Protein 2P0D (pdb70)

Sequence (107 aa):
SHEVEKSGLLNMTKIAQGGRKLRKNWGPSWVVLTGNSLVFYREPRPESSVDLRGAALAHGRHLSSRRNVLHIRTIPGHEFFLLQSDHETELRAWHRALRTVIERLVRW

InterPro domains:
  IPR000198 Rho GTPase-activating protein domain [PF00620] (556-721)
  IPR000198 Rho GTPase-activating protein domain [PS50238] (542-749)
  IPR000198 Rho GTPase-activating protein domain [SM00324] (553-746)
  IPR001202 WW domain [PS50020] (219-247)
  IPR001202 WW domain [cd00201] (219-246)
  IPR001452 SH3 domain [PF00018] (29-67)
  IPR001452 SH3 domain [PS50002] (22-88)
  IPR001849 Pleckstrin homology domain [PF00169] (324-434)
  IPR001849 Pleckstrin homology domain [PS50003] (322-435)
  IPR001849 Pleckstrin homology domain [SM00233] (323-437)
  IPR008936 Rho GTPase activation protein [G3DSA:1.10.555.10] (521-750)
  IPR008936 Rho GTPase activation protein [SSF48350] (536-749)
  IPR011993 PH-like domain superfamily [G3DSA:2.30.29.30] (317-440)
  IPR035465 Rho GTPase-activating protein 9, SH3 domain [cd12143] (26-82)
  IPR036020 WW domain superfamily [SSF51045] (218-247)
  IPR036028 SH3-like domain superfamily [SSF50044] (19-98)
  IPR050729 Rho GTPase-activating protein [PTHR23176] (31-750)

Foldseek 3Di:
DQAWPDWDKWWKWWQDALQHGDDTDIDIWTWTDDLFKIFTPNPPVTPDMGGLAVKDKDDDVVPDPAPLKIWIAHPSGIIMIIHDPDNVVSVVVSVSSVVSHVVSVVD

Secondary structure (DSSP, 8-state):
--SEEEEEEEEEEEEEETTEE-----EEEEEEEESSEEEEES----SEEEE-TT-EEEE-TTS-SSSSEEEEE-TTS-EEEEE-S-HHHHHHHHHHHHHHHHHHHH-

Organism: Homo sapiens (NCBI:txid9606)

Nearest PDB structures (foldseek):
  2p0d-assembly1_A  TM=1.009E+00  e=3.412E-21  Homo sapiens
  2p0h-assembly1_A  TM=9.945E-01  e=1.948E-17  Homo sapiens
  3a8p-assembly3_C  TM=8.544E-01  e=1.071E-06  Mus musculus
  1wjm-assembly1_A  TM=8.344E-01  e=2.327E-06  Homo sapiens
  2j59-assembly4_Q  TM=9.017E-01  e=9.308E-06  Homo sapiens

GO terms:
  GO:0005096 GTPase activator activity (F, IDA)
  GO:0005547 phosphatidylinositol-3,4,5-trisphosphate binding (F, IDA)
  GO:0034774 secretory granule lumen (C, TAS)
  GO:0005096 GTPase activator activity (F, TAS)
  GO:0005576 extracellular region (C, TAS)
  GO:0005829 cytosol (C, TAS)
  GO:0051056 regulation of small GTPase mediated signal transduction (P, TAS)
  GO:0005515 protein binding (F, IPI)

B-factor: mean 19.62, std 8.21, range [3.98, 52.09]

CATH classification: 2.30.29.30

Structure (mmCIF, N/CA/C/O backbone):
data_2P0D
#
_entry.id   2P0D
#
_cell.length_a   41.510
_cell.length_b   95.110
_cell.length_c   29.700
_cell.angle_alpha   90.00
_cell.angle_beta   90.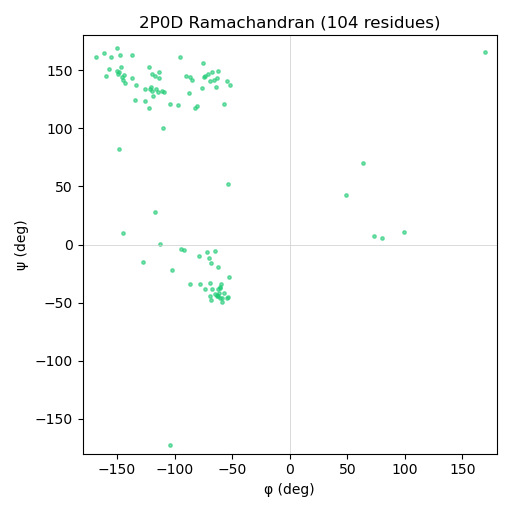00
_cell.angle_gamma   90.00
#
_symmetry.space_group_name_H-M   'P 21 21 2'
#
loop_
_entity.id
_entity.type
_entity.pdbx_description
1 polymer 'Rho GTPase-activating protein 9'
2 non-polymer D-MYO-INOSITOL-1,4,5-TRIPHOSPHATE
3 water water
#
loop_
_atom_site.group_PDB
_atom_site.id
_atom_site.type_symbol
_atom_s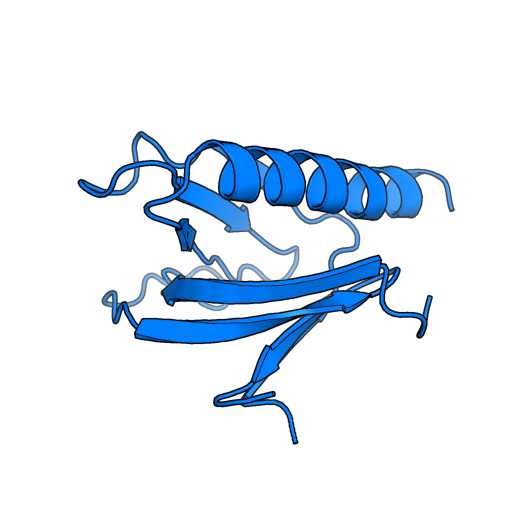ite.label_atom_id
_atom_site.label_alt_id
_atom_site.label_comp_id
_atom_site.label_asym_id
_atom_site.label_entity_id
_atom_site.label_seq_id
_atom_site.pdbx_PDB_ins_code
_atom_site.Cartn_x
_atom_site.Cartn_y
_atom_site.Cartn_z
_atom_site.occupancy
_atom_site.B_iso_or_equiv
_atom_site.auth_seq_id
_atom_site.auth_comp_id
_atom_site.auth_asym_id
_atom_site.auth_atom_id
_atom_site.pdbx_PDB_model_num
ATOM 1 N N . SER A 1 9 ? 25.735 -4.232 -1.359 1.00 37.53 320 SER A N 1
ATOM 2 C CA . SER A 1 9 ? 24.435 -4.229 -0.620 1.00 36.92 320 SER A CA 1
ATOM 3 C C . SER A 1 9 ? 23.313 -3.467 -1.364 1.00 36.04 320 SER A C 1
ATOM 4 O O . SER A 1 9 ? 22.228 -4.007 -1.517 1.00 35.90 320 SER A O 1
ATOM 7 N N . HIS A 1 10 ? 23.588 -2.236 -1.822 1.00 35.13 321 HIS A N 1
ATOM 8 C CA . HIS A 1 10 ? 22.684 -1.463 -2.722 1.00 33.49 321 HIS A CA 1
ATOM 9 C C . HIS A 1 10 ? 22.578 -2.090 -4.147 1.00 32.60 321 HIS A C 1
ATOM 10 O O . HIS A 1 10 ? 21.673 -1.767 -4.936 1.00 33.18 321 HIS A O 1
ATOM 17 N N . GLU A 1 11 ? 23.506 -2.976 -4.490 1.00 30.47 322 GLU A N 1
ATOM 18 C CA . GLU A 1 11 ? 23.513 -3.519 -5.835 1.00 28.08 322 GLU A CA 1
ATOM 19 C C . GLU A 1 11 ? 22.385 -4.544 -6.037 1.00 25.71 322 GLU A C 1
ATOM 20 O O . GLU A 1 11 ? 22.053 -5.279 -5.125 1.00 23.69 322 GLU A O 1
ATOM 26 N N . VAL A 1 12 ? 21.813 -4.568 -7.234 1.00 24.16 323 VAL A N 1
ATOM 27 C CA . VAL A 1 12 ? 20.746 -5.513 -7.564 1.00 22.63 323 VAL A CA 1
ATOM 28 C C . VAL A 1 12 ? 21.278 -6.911 -7.924 1.00 22.87 323 VAL A C 1
ATOM 29 O O . VAL A 1 12 ? 22.054 -7.084 -8.866 1.00 21.82 323 VAL A O 1
ATOM 33 N N . GLU A 1 13 ? 20.870 -7.909 -7.147 1.00 21.56 324 GLU A N 1
ATOM 34 C CA . GLU A 1 13 ? 21.270 -9.297 -7.407 1.00 21.35 324 GLU A CA 1
ATOM 35 C C . GLU A 1 13 ? 20.350 -9.989 -8.395 1.00 19.85 324 GLU A C 1
ATOM 36 O O . GLU A 1 13 ? 20.797 -10.837 -9.150 1.00 18.86 324 GLU A O 1
ATOM 42 N N . LYS A 1 14 ? 19.065 -9.646 -8.359 1.00 16.47 325 LYS A N 1
ATOM 43 C CA . LYS A 1 14 ? 18.075 -10.257 -9.263 1.00 16.97 325 LYS A CA 1
ATOM 44 C C . LYS A 1 14 ? 16.871 -9.357 -9.348 1.00 15.94 325 LYS A C 1
ATOM 45 O O . LYS A 1 14 ? 16.538 -8.691 -8.378 1.00 16.34 325 LYS A O 1
ATOM 51 N N . SER A 1 15 ? 16.254 -9.301 -10.519 1.00 16.90 326 SER A N 1
ATOM 52 C CA . SER A 1 15 ? 15.029 -8.538 -10.678 1.00 17.43 326 SER A CA 1
ATOM 53 C C . SER A 1 15 ? 14.174 -9.252 -11.690 1.00 16.57 326 SER A C 1
ATOM 54 O O . SER A 1 15 ? 14.687 -9.998 -12.543 1.00 16.24 326 SER A O 1
ATOM 57 N N . GLY A 1 16 ? 12.863 -9.084 -11.586 1.00 15.41 327 GLY A N 1
ATOM 58 C CA . GLY A 1 16 ? 11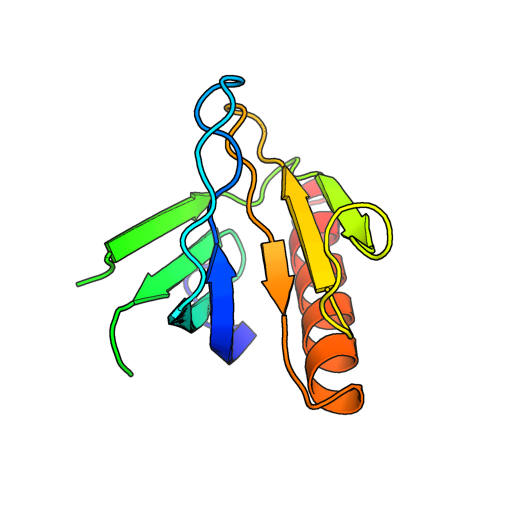.983 -9.853 -12.445 1.00 15.46 327 GLY A CA 1
ATOM 59 C C . GLY A 1 16 ? 10.558 -9.696 -11.997 1.00 15.42 327 GLY A C 1
ATOM 60 O O . GLY A 1 16 ? 10.290 -9.184 -10.910 1.00 15.26 327 GLY A O 1
ATOM 61 N N . LEU A 1 17 ? 9.642 -10.097 -12.860 1.00 16.63 328 LEU A N 1
ATOM 62 C CA . LEU A 1 17 ? 8.226 -10.039 -12.536 1.00 16.66 328 LEU A CA 1
ATOM 63 C C . LEU A 1 17 ? 7.840 -11.348 -11.820 1.00 15.67 328 LEU A C 1
ATOM 64 O O . LEU A 1 17 ? 8.188 -12.467 -12.275 1.00 17.02 328 LEU A O 1
ATOM 69 N N . LEU A 1 18 ? 7.169 -11.205 -10.682 1.00 14.31 329 LEU A N 1
ATOM 70 C CA . LEU A 1 18 ? 6.618 -12.336 -9.957 1.00 13.02 329 LEU A CA 1
ATOM 71 C C . LEU A 1 18 ? 5.208 -11.979 -9.488 1.00 13.39 329 LEU A C 1
ATOM 72 O O . LEU A 1 18 ? 4.853 -10.805 -9.383 1.00 13.32 329 LEU A O 1
ATOM 77 N N . ASN A 1 19 ? 4.431 -12.997 -9.128 1.00 12.55 330 ASN A N 1
ATOM 78 C CA . ASN A 1 19 ? 3.169 -12.763 -8.451 1.00 12.98 330 ASN A CA 1
ATOM 79 C C . ASN A 1 19 ? 3.479 -12.761 -6.997 1.00 12.57 330 ASN A C 1
ATOM 80 O O . ASN A 1 19 ? 4.346 -13.534 -6.569 1.00 12.61 330 ASN A O 1
ATOM 85 N N . MET A 1 20 ? 2.772 -11.923 -6.230 1.00 12.26 331 MET A N 1
ATOM 86 C CA . MET A 1 20 ? 3.068 -11.767 -4.803 1.00 13.86 331 MET A CA 1
ATOM 87 C C . MET A 1 20 ? 1.791 -11.446 -4.046 1.00 13.46 331 MET A C 1
ATOM 88 O O . MET A 1 20 ? 0.869 -10.856 -4.601 1.00 14.31 331 MET A O 1
ATOM 93 N N . THR A 1 21 ? 1.716 -11.888 -2.797 1.00 13.23 332 THR A N 1
ATOM 94 C CA . THR A 1 21 ? 0.672 -11.405 -1.900 1.00 14.05 332 THR A CA 1
ATOM 95 C C . THR A 1 21 ? 1.232 -11.318 -0.508 1.00 12.99 332 THR A C 1
ATOM 96 O O . THR A 1 21 ? 2.058 -12.155 -0.119 1.00 12.66 332 THR A O 1
ATOM 100 N N . LYS A 1 22 ? 0.826 -10.271 0.211 1.00 14.44 333 LYS A N 1
ATOM 101 C CA . LYS A 1 22 ? 1.093 -10.182 1.631 1.00 16.52 333 LYS A CA 1
ATOM 102 C C . LYS A 1 22 ? 0.168 -11.160 2.313 1.00 16.84 333 LYS A C 1
ATOM 103 O O . LYS A 1 22 ? -0.974 -11.369 1.850 1.00 17.40 333 LYS A O 1
ATOM 109 N N . ILE A 1 23 ? 0.637 -11.791 3.387 1.00 14.43 334 ILE A N 1
ATOM 110 C CA . ILE A 1 23 ? -0.281 -12.637 4.195 1.00 13.90 334 ILE A CA 1
ATOM 111 C C . ILE A 1 23 ? -0.294 -12.320 5.684 1.00 14.46 334 ILE A C 1
ATOM 112 O O . ILE A 1 23 ? -1.193 -12.771 6.391 1.00 15.00 334 ILE A O 1
ATOM 117 N N . ALA A 1 24 ? 0.703 -11.573 6.160 1.00 15.48 335 ALA A N 1
ATOM 118 C CA . ALA A 1 24 ? 0.715 -11.062 7.552 1.00 17.27 335 ALA A CA 1
ATOM 119 C C . ALA A 1 24 ? 1.464 -9.750 7.647 1.00 18.84 335 ALA A C 1
ATOM 120 O O . ALA A 1 24 ? 2.423 -9.510 6.912 1.00 17.55 335 ALA A O 1
ATOM 122 N N . GLN A 1 25 ? 1.045 -8.897 8.585 1.00 20.21 336 GLN A N 1
ATOM 123 C CA . GLN A 1 25 ? 1.798 -7.689 8.831 1.00 22.69 336 GLN A CA 1
ATOM 124 C C . GLN A 1 25 ? 1.930 -7.553 10.329 1.00 22.88 336 GLN A C 1
ATOM 125 O O . GLN A 1 25 ? 0.917 -7.602 11.058 1.00 20.63 336 GLN A O 1
ATOM 131 N N . GLY A 1 26 ? 3.179 -7.444 10.788 1.00 23.95 337 GLY A N 1
ATOM 132 C CA . GLY A 1 26 ? 3.480 -7.337 12.219 1.00 25.59 337 GLY A CA 1
ATOM 133 C C . GLY A 1 26 ? 2.746 -8.402 12.997 1.00 26.47 337 GLY A C 1
ATOM 134 O O . GLY A 1 26 ? 2.154 -8.129 14.055 1.00 27.45 337 GLY A O 1
ATOM 135 N N . GLY A 1 27 ? 2.751 -9.611 12.432 1.00 26.79 338 GLY A N 1
ATOM 136 C CA . GLY A 1 27 ? 2.215 -10.798 13.082 1.00 27.03 338 GLY A CA 1
ATOM 137 C C . GLY A 1 27 ? 0.715 -10.950 13.010 1.00 27.36 338 GLY A C 1
ATOM 138 O O . GLY A 1 27 ? 0.176 -11.866 13.603 1.00 28.86 338 GLY A O 1
ATOM 139 N N . ARG A 1 28 ? 0.087 -10.074 12.290 1.00 20.00 339 ARG A N 1
ATOM 140 C CA . ARG A 1 28 ? -1.358 -10.152 12.116 1.00 20.00 339 ARG A CA 1
ATOM 141 C C . ARG A 1 28 ? -1.721 -10.578 10.697 1.00 20.00 339 ARG A C 1
ATOM 142 O O . ARG A 1 28 ? -1.226 -10.063 9.780 1.00 23.16 339 ARG A O 1
ATOM 144 N N . LYS A 1 29 ? -2.609 -11.552 10.597 1.00 24.31 340 LYS A N 1
ATOM 145 C CA . LYS A 1 29 ? -3.028 -12.108 9.313 1.00 23.68 340 LYS A CA 1
ATOM 146 C C . LYS A 1 29 ? -3.780 -11.108 8.438 1.00 23.29 340 LYS A C 1
ATOM 147 O O . LYS A 1 29 ? -4.567 -10.281 8.929 1.00 23.98 340 LYS A O 1
ATOM 149 N N . LEU A 1 30 ? -3.506 -11.170 7.143 1.00 20.83 341 LEU A N 1
ATOM 150 C CA . LEU A 1 30 ? -4.116 -10.303 6.133 1.00 19.88 341 LEU A CA 1
ATOM 151 C C . LEU A 1 30 ? -4.874 -11.137 5.122 1.00 19.05 341 LEU A C 1
ATOM 152 O O . LEU A 1 30 ? -4.451 -12.237 4.807 1.00 19.08 341 LEU A O 1
ATOM 157 N N . ARG A 1 31 ? -5.968 -10.608 4.583 1.00 17.78 342 ARG A N 1
ATOM 158 C CA . ARG A 1 31 ? -6.564 -11.233 3.404 1.00 17.69 342 ARG A CA 1
ATOM 159 C C . ARG A 1 31 ? -5.614 -11.164 2.188 1.00 16.69 342 ARG A C 1
ATOM 160 O O . ARG A 1 31 ? -5.006 -10.100 1.869 1.00 16.51 342 ARG A O 1
ATOM 168 N N . LYS A 1 32 ? -5.507 -12.279 1.475 1.00 15.63 343 LYS A N 1
ATOM 169 C CA . LYS A 1 32 ? -4.619 -12.327 0.328 1.00 15.30 343 LYS A CA 1
ATOM 170 C C . LYS A 1 32 ? -5.148 -11.428 -0.759 1.00 16.00 343 LYS A C 1
ATOM 171 O O . LYS A 1 32 ? -6.364 -11.253 -0.917 1.00 15.69 343 LYS A O 1
ATOM 177 N N . ASN A 1 33 ? -4.218 -10.876 -1.524 1.00 16.35 344 ASN A N 1
ATOM 178 C CA . ASN A 1 33 ? -4.522 -10.095 -2.692 1.00 17.07 344 ASN A CA 1
ATOM 179 C C . ASN A 1 33 ? -3.383 -10.316 -3.686 1.00 17.04 344 ASN A C 1
ATOM 180 O O . ASN A 1 33 ? -2.404 -9.535 -3.746 1.00 17.15 344 ASN A O 1
ATOM 185 N N . TRP A 1 34 ? -3.468 -11.424 -4.412 1.00 16.18 345 TRP A N 1
ATOM 186 C CA . TRP A 1 34 ? -2.420 -11.792 -5.348 1.00 16.04 345 TRP A CA 1
ATOM 187 C C . TRP A 1 34 ? -2.404 -10.840 -6.520 1.00 16.85 345 TRP A C 1
ATOM 188 O O . TRP A 1 34 ? -3.464 -10.455 -7.032 1.00 17.13 345 TRP A O 1
ATOM 199 N N . GLY A 1 35 ? -1.211 -10.496 -6.976 1.00 16.51 346 GLY A N 1
ATOM 200 C CA . GLY A 1 35 ? -1.066 -9.657 -8.173 1.00 17.36 346 GLY A CA 1
ATOM 201 C C . GLY A 1 35 ? 0.374 -9.668 -8.626 1.00 18.33 346 GLY A C 1
ATOM 202 O O . GLY A 1 35 ? 1.257 -10.028 -7.840 1.00 16.78 346 GLY A O 1
ATOM 203 N N . PRO A 1 36 ? 0.628 -9.287 -9.893 1.00 18.60 347 PRO A N 1
ATOM 204 C CA . PRO A 1 36 ? 2.005 -9.186 -10.379 1.00 18.73 347 PRO A CA 1
ATOM 205 C C . PRO A 1 36 ? 2.711 -8.000 -9.755 1.00 18.32 347 PRO A C 1
ATOM 206 O O . PRO A 1 36 ? 2.077 -6.985 -9.447 1.00 18.75 347 PRO A O 1
ATOM 210 N N . SER A 1 37 ? 4.006 -8.175 -9.547 1.00 16.72 348 SER A N 1
ATOM 211 C CA . SER A 1 37 ? 4.883 -7.171 -8.953 1.00 16.32 348 SER A CA 1
ATOM 212 C C . SER A 1 37 ? 6.248 -7.241 -9.637 1.00 15.24 348 SER A C 1
ATOM 213 O O . SER A 1 37 ? 6.759 -8.344 -9.923 1.00 14.77 348 SER A O 1
ATOM 216 N N . TRP A 1 38 ? 6.849 -6.080 -9.906 1.00 14.78 349 TRP A N 1
ATOM 217 C CA . TRP A 1 38 ? 8.244 -6.065 -10.339 1.00 14.88 349 TRP A CA 1
ATOM 218 C C . TRP A 1 38 ? 9.106 -6.154 -9.045 1.00 14.91 349 TRP A C 1
ATOM 219 O O . TRP A 1 38 ? 9.016 -5.304 -8.160 1.00 16.96 349 TRP A O 1
ATOM 230 N N . VAL A 1 39 ? 9.883 -7.223 -8.919 1.00 15.07 350 VAL A N 1
ATOM 231 C CA . VAL A 1 39 ? 10.552 -7.537 -7.669 1.00 13.78 350 VAL A CA 1
ATOM 232 C C . VAL A 1 39 ? 12.040 -7.325 -7.865 1.00 13.43 350 VAL A C 1
ATOM 233 O O . VAL A 1 39 ? 12.615 -7.770 -8.841 1.00 13.84 350 VAL A O 1
ATOM 237 N N . VAL A 1 40 ? 12.643 -6.614 -6.921 1.00 12.14 351 VAL A N 1
ATOM 238 C CA . VAL A 1 40 ? 14.077 -6.316 -6.964 1.00 12.72 351 VAL A CA 1
ATOM 239 C C . VAL A 1 40 ? 14.732 -6.840 -5.688 1.00 13.21 351 VAL A C 1
ATOM 240 O O . VAL A 1 40 ? 14.407 -6.396 -4.568 1.00 12.50 351 VAL A O 1
ATOM 244 N N . LEU A 1 41 ? 15.664 -7.791 -5.873 1.00 13.41 352 LEU A N 1
ATOM 245 C CA . LEU A 1 41 ? 16.476 -8.328 -4.775 1.00 14.08 352 LEU A CA 1
ATOM 246 C C . LEU A 1 41 ? 17.834 -7.600 -4.758 1.00 15.05 352 LEU A C 1
ATOM 247 O O . LEU A 1 41 ? 18.575 -7.671 -5.722 1.00 14.47 352 LEU A O 1
ATOM 252 N N . THR A 1 42 ? 18.138 -6.927 -3.649 1.00 15.39 353 THR A N 1
ATOM 253 C CA . THR A 1 42 ? 19.433 -6.268 -3.493 1.00 17.43 353 THR A CA 1
ATOM 254 C C . THR A 1 42 ? 20.254 -7.134 -2.556 1.00 17.69 353 THR A C 1
ATOM 255 O O . THR A 1 42 ? 19.816 -8.198 -2.161 1.00 18.49 353 THR A O 1
ATOM 259 N N . GLY A 1 43 ? 21.431 -6.658 -2.142 1.00 18.29 354 GLY A N 1
ATOM 260 C CA . GLY A 1 43 ? 22.212 -7.381 -1.166 1.00 17.47 354 GLY A CA 1
ATOM 261 C C . GLY A 1 43 ? 21.642 -7.403 0.230 1.00 17.82 354 GLY A C 1
ATOM 262 O O . GLY A 1 43 ? 22.086 -8.194 1.070 1.00 17.82 354 GLY A O 1
ATOM 263 N N . ASN A 1 44 ? 20.633 -6.584 0.525 1.00 17.77 355 ASN A N 1
ATOM 264 C CA . ASN A 1 44 ? 19.977 -6.834 1.807 1.00 19.45 355 ASN A CA 1
ATOM 265 C C . ASN A 1 44 ? 18.482 -6.629 1.952 1.00 17.64 355 ASN A C 1
ATOM 266 O O . ASN A 1 44 ? 17.962 -6.703 3.068 1.00 17.74 355 ASN A O 1
ATOM 271 N N . SER A 1 45 ? 17.792 -6.418 0.845 1.00 17.42 356 SER A N 1
ATOM 272 C CA . SER A 1 45 ? 16.356 -6.177 0.917 1.00 17.44 356 SER A CA 1
ATOM 273 C C . SER A 1 45 ? 15.642 -6.721 -0.314 1.00 16.45 356 SER A C 1
ATOM 274 O O . SER A 1 45 ? 16.265 -7.002 -1.345 1.00 15.47 356 SER A O 1
ATOM 277 N N . LEU A 1 46 ? 14.331 -6.872 -0.202 1.00 14.34 357 LEU A N 1
ATOM 278 C CA . LEU A 1 46 ? 13.515 -7.235 -1.354 1.00 13.53 357 LEU A CA 1
ATOM 279 C C . LEU A 1 46 ? 12.554 -6.082 -1.521 1.00 13.29 357 LEU A C 1
ATOM 280 O O . LEU A 1 46 ? 11.918 -5.662 -0.538 1.00 14.46 357 LEU A O 1
ATOM 285 N N . VAL A 1 47 ? 12.501 -5.556 -2.741 1.00 14.23 358 VAL A N 1
ATOM 286 C CA . VAL A 1 47 ? 11.832 -4.300 -3.021 1.00 14.38 358 VAL A CA 1
ATOM 287 C C . VAL A 1 47 ? 10.755 -4.595 -4.062 1.00 14.59 358 VAL A C 1
ATOM 288 O O . VAL A 1 47 ? 11.005 -5.296 -5.047 1.00 14.70 358 VAL A O 1
ATOM 292 N N . PHE A 1 48 ? 9.543 -4.080 -3.829 1.00 14.74 359 PHE A N 1
ATOM 293 C CA . PHE A 1 48 ? 8.417 -4.346 -4.736 1.00 16.01 359 PHE A CA 1
ATOM 294 C C . PHE A 1 48 ? 8.014 -3.056 -5.389 1.00 16.95 359 PHE A C 1
ATOM 295 O O . PHE A 1 48 ? 7.832 -2.044 -4.717 1.00 16.68 359 PHE A O 1
ATOM 303 N N . TYR A 1 49 ? 7.870 -3.111 -6.699 1.00 18.48 360 TYR A N 1
ATOM 304 C CA . TYR A 1 49 ? 7.355 -2.006 -7.484 1.00 20.39 360 TYR A CA 1
ATOM 305 C C . TYR A 1 49 ? 6.127 -2.456 -8.252 1.00 23.13 360 TYR A C 1
ATOM 306 O O . TYR A 1 49 ? 6.001 -3.624 -8.610 1.00 22.00 360 TYR A O 1
ATOM 315 N N . ARG A 1 50 ? 5.230 -1.523 -8.553 1.00 27.06 361 ARG A N 1
ATOM 316 C CA . ARG A 1 50 ? 4.169 -1.802 -9.530 1.00 30.86 361 ARG A CA 1
ATOM 317 C C . ARG A 1 50 ? 4.725 -2.175 -10.926 1.00 33.03 361 ARG A C 1
ATOM 318 O O . ARG A 1 50 ? 4.14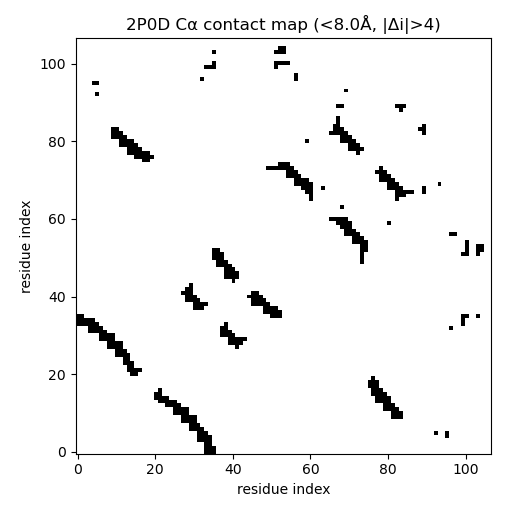2 -3.035 -11.602 1.00 34.52 361 ARG A O 1
ATOM 320 N N . GLU A 1 51 ? 5.863 -1.583 -11.334 1.00 35.78 362 GLU A N 1
ATOM 321 C CA . GLU A 1 51 ? 6.458 -1.788 -12.689 1.00 38.09 362 GLU A CA 1
ATOM 322 C C . GLU A 1 51 ? 7.992 -1.553 -12.775 1.00 38.64 362 GLU A C 1
ATOM 323 O O . GLU A 1 51 ? 8.561 -0.914 -11.899 1.00 38.85 362 GLU A O 1
ATOM 329 N N . PRO A 1 52 ? 8.672 -2.071 -13.836 1.00 39.46 363 PRO A N 1
ATOM 330 C CA . PRO A 1 52 ? 10.150 -1.937 -13.966 1.00 39.82 363 PRO A CA 1
ATOM 331 C C . PRO A 1 52 ? 10.717 -0.502 -13.877 1.00 40.73 363 PRO A C 1
ATOM 332 O O . PRO A 1 52 ? 10.799 0.213 -14.888 1.00 41.35 363 PRO A O 1
ATOM 336 N N . ARG A 1 67 ? 9.130 5.012 -7.672 1.00 33.37 378 ARG A N 1
ATOM 337 C CA . ARG A 1 67 ? 9.319 4.695 -6.241 1.00 32.70 378 ARG A CA 1
ATOM 338 C C . ARG A 1 67 ? 8.608 3.408 -5.824 1.00 31.82 378 ARG A C 1
ATOM 339 O O . ARG A 1 67 ? 7.469 3.172 -6.244 1.00 31.14 378 ARG A O 1
ATOM 347 N N . PRO A 1 68 ? 9.294 2.559 -5.014 1.00 31.13 379 PRO A N 1
ATOM 348 C CA . P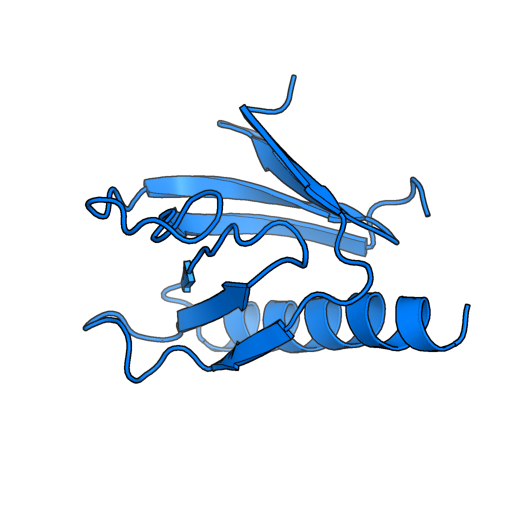RO A 1 68 ? 8.765 1.264 -4.552 1.00 30.53 379 PRO A CA 1
ATOM 349 C C . PRO A 1 68 ? 7.422 1.366 -3.862 1.00 30.42 379 PRO A C 1
ATOM 350 O O . PRO A 1 68 ? 7.210 2.308 -3.100 1.00 30.17 379 PRO A O 1
ATOM 354 N N . GLU A 1 69 ? 6.535 0.402 -4.110 1.00 29.78 380 GLU A N 1
ATOM 355 C CA . GLU A 1 69 ? 5.328 0.239 -3.292 1.00 30.76 380 GLU A CA 1
ATOM 356 C C . GLU A 1 69 ? 5.742 -0.086 -1.844 1.00 29.79 380 GLU A C 1
ATOM 357 O O . GLU A 1 69 ? 5.212 0.505 -0.883 1.00 29.63 380 GLU A O 1
ATOM 363 N N . SER A 1 70 ? 6.722 -0.984 -1.705 1.00 27.91 381 SER A N 1
ATOM 364 C CA . SER A 1 70 ? 7.222 -1.436 -0.401 1.00 27.30 381 SER A CA 1
ATOM 365 C C . SER A 1 70 ? 8.614 -2.084 -0.492 1.00 26.05 381 SER A C 1
ATOM 366 O O . SER A 1 70 ? 9.083 -2.411 -1.559 1.00 23.87 381 SER A O 1
ATOM 369 N N . SER A 1 71 ? 9.263 -2.222 0.655 1.00 25.79 382 SER A N 1
ATOM 370 C CA . SER A 1 71 ? 10.623 -2.760 0.769 1.00 25.68 382 SER A CA 1
ATOM 371 C C . SER A 1 71 ? 10.688 -3.529 2.073 1.00 25.23 382 SER A C 1
ATOM 372 O O . SER A 1 71 ? 10.060 -3.112 3.052 1.00 26.05 382 SER A O 1
ATOM 375 N N . VAL A 1 72 ? 11.420 -4.640 2.117 1.00 23.19 383 VAL A N 1
ATOM 376 C CA . VAL A 1 72 ? 11.653 -5.323 3.403 1.00 22.67 383 VAL A CA 1
ATOM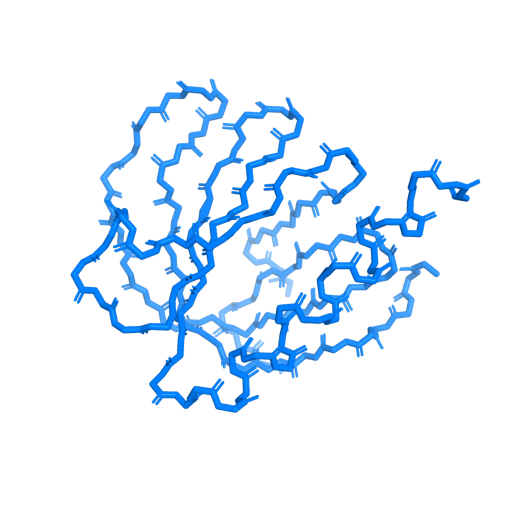 377 C C . VAL A 1 72 ? 13.131 -5.689 3.536 1.00 21.32 383 VAL A C 1
ATOM 378 O O . VAL A 1 72 ? 13.726 -6.111 2.558 1.00 19.59 383 VAL A O 1
ATOM 382 N N . ASP A 1 73 ? 13.704 -5.485 4.721 1.00 21.81 384 ASP A N 1
ATOM 383 C CA . ASP A 1 73 ? 15.091 -5.902 4.994 1.00 21.51 384 ASP A CA 1
ATOM 384 C C . ASP A 1 73 ? 15.089 -7.397 5.186 1.00 19.48 384 ASP A C 1
ATOM 385 O O . ASP A 1 73 ? 14.259 -7.929 5.922 1.00 18.02 384 ASP A O 1
ATOM 390 N N . LEU A 1 74 ? 16.054 -8.066 4.562 1.00 17.50 385 LEU A N 1
ATOM 391 C CA . LEU A 1 74 ? 16.092 -9.522 4.585 1.00 16.68 385 LEU A CA 1
ATOM 392 C C . LEU A 1 74 ? 16.979 -10.121 5.691 1.00 16.71 385 LEU A C 1
ATOM 393 O O . LEU A 1 74 ? 17.076 -11.336 5.825 1.00 15.81 385 LEU A O 1
ATOM 398 N N . ARG A 1 75 ? 17.670 -9.263 6.448 1.00 17.05 386 ARG A N 1
ATOM 399 C CA . ARG A 1 75 ? 18.447 -9.735 7.567 1.00 17.74 386 ARG A CA 1
ATOM 400 C C . ARG A 1 75 ? 17.579 -10.510 8.569 1.00 16.38 386 ARG A C 1
ATOM 401 O O . ARG A 1 75 ? 16.589 -9.983 9.132 1.00 17.01 386 ARG A O 1
ATOM 409 N N . GLY A 1 76 ? 17.965 -11.762 8.786 1.00 15.76 387 GLY A N 1
ATOM 410 C CA . GLY A 1 76 ? 17.267 -12.664 9.707 1.00 15.72 387 GLY A CA 1
ATOM 411 C C . GLY A 1 76 ? 15.917 -13.179 9.179 1.00 15.67 387 GLY A C 1
ATOM 412 O O . GLY A 1 76 ? 15.181 -13.833 9.929 1.00 14.90 387 GLY A O 1
ATOM 413 N N . ALA A 1 77 ? 15.589 -12.892 7.905 1.00 14.76 388 ALA A N 1
ATOM 414 C CA . ALA A 1 77 ? 14.318 -13.383 7.309 1.00 13.84 388 ALA A CA 1
ATOM 415 C C . ALA A 1 77 ? 14.296 -14.907 7.271 1.00 13.69 388 ALA A C 1
ATOM 416 O O . ALA A 1 77 ? 15.345 -15.547 7.144 1.00 15.18 388 ALA A O 1
ATOM 418 N N . ALA A 1 78 ? 13.104 -15.485 7.386 1.00 12.12 389 ALA A N 1
ATOM 419 C CA . ALA A 1 78 ? 12.919 -16.913 7.268 1.00 13.35 389 ALA A CA 1
ATOM 420 C C . ALA A 1 78 ? 12.321 -17.173 5.900 1.00 13.00 389 ALA A C 1
ATOM 421 O O . ALA A 1 78 ? 11.195 -16.746 5.637 1.00 15.07 389 ALA A O 1
ATOM 423 N N . LEU A 1 79 ? 13.018 -17.970 5.090 1.00 11.94 390 LEU A N 1
ATOM 424 C CA . LEU A 1 79 ? 12.562 -18.304 3.740 1.00 11.16 390 LEU A CA 1
ATOM 425 C C . LEU A 1 79 ? 12.291 -19.787 3.668 1.00 11.08 390 LEU A C 1
ATOM 426 O O . LEU A 1 79 ? 13.082 -20.592 4.167 1.00 10.76 390 LEU A O 1
ATOM 431 N N . ALA A 1 80 ? 11.154 -20.168 3.092 1.00 10.27 391 ALA A N 1
ATOM 432 C CA . ALA A 1 80 ? 10.827 -21.573 2.944 1.00 10.68 391 ALA A CA 1
ATOM 433 C C . ALA A 1 80 ? 9.974 -21.745 1.710 1.00 10.59 391 ALA A C 1
ATOM 434 O O . ALA A 1 80 ? 9.431 -20.766 1.118 1.00 9.59 391 ALA A O 1
ATOM 436 N N . HIS A 1 81 ? 9.810 -23.009 1.358 1.00 10.95 392 HIS A N 1
ATOM 437 C CA . HIS A 1 81 ? 8.742 -23.348 0.464 1.00 12.02 392 HIS A CA 1
ATOM 438 C C . HIS A 1 81 ? 7.387 -23.044 1.049 1.00 11.60 392 HIS A C 1
ATOM 439 O O . HIS A 1 81 ? 7.191 -23.175 2.232 1.00 11.78 392 HIS A O 1
ATOM 446 N N . GLY A 1 82 ? 6.483 -22.597 0.171 1.00 11.27 393 GLY A N 1
ATOM 447 C CA . GLY A 1 82 ? 5.125 -22.269 0.579 1.00 12.21 393 GLY A CA 1
ATOM 448 C C . GLY A 1 82 ? 4.028 -23.104 -0.054 1.00 13.28 393 GLY A C 1
ATOM 449 O O . GLY A 1 82 ? 2.862 -22.611 -0.115 1.00 11.59 393 GLY A O 1
ATOM 450 N N . ARG A 1 83 ? 4.376 -24.390 -0.437 1.00 11.92 394 ARG A N 1
ATOM 451 C CA . ARG A 1 83 ? 3.487 -25.422 -0.964 1.00 12.80 394 ARG A CA 1
ATOM 452 C C . ARG A 1 83 ? 2.275 -25.692 -0.095 1.00 12.83 394 ARG A C 1
ATOM 453 O O . ARG A 1 83 ? 1.217 -26.070 -0.617 1.00 14.37 394 ARG A O 1
ATOM 461 N N . HIS A 1 84 ?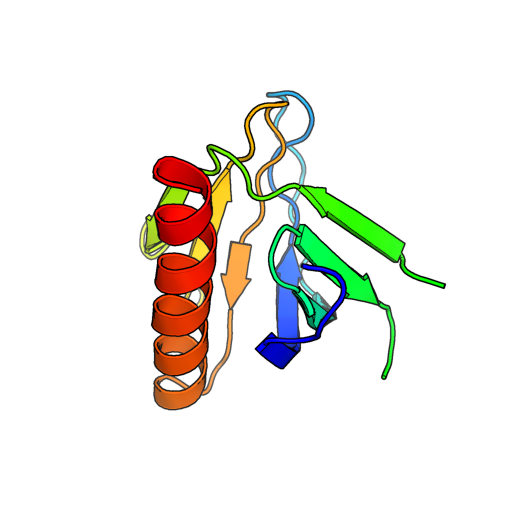 2.416 -25.460 1.206 1.00 11.81 395 HIS A N 1
ATOM 462 C CA . HIS A 1 84 ? 1.351 -25.725 2.171 1.00 12.48 395 HIS A CA 1
ATOM 463 C C . HIS A 1 84 ? 0.446 -24.513 2.423 1.00 11.82 395 HIS A C 1
ATOM 464 O O . HIS A 1 84 ? -0.570 -24.619 3.128 1.00 12.56 395 HIS A O 1
ATOM 471 N N . LEU A 1 85 ? 0.791 -23.369 1.815 1.00 11.35 396 LEU A N 1
ATOM 472 C CA . LEU A 1 85 ? 0.153 -22.076 2.139 1.00 10.74 396 LEU A CA 1
ATOM 473 C C . LEU A 1 85 ? -0.697 -21.502 0.983 1.00 10.27 396 LEU A C 1
ATOM 474 O O . LEU A 1 85 ? -1.252 -20.415 1.107 1.00 10.58 396 LEU A O 1
ATOM 479 N N . SER A 1 86 ? -0.762 -22.220 -0.124 1.00 10.00 397 SER A N 1
ATOM 480 C CA . SER A 1 86 ? -1.449 -21.727 -1.314 1.00 10.10 397 SER A CA 1
ATOM 481 C C . SER A 1 86 ? -1.867 -22.891 -2.192 1.00 11.47 397 SER A C 1
ATOM 482 O O . SER A 1 86 ? -1.191 -23.929 -2.250 1.00 12.11 397 SER A O 1
ATOM 485 N N . SER A 1 87 ? -2.953 -22.693 -2.931 1.00 12.33 398 SER A N 1
ATOM 486 C CA . SER A 1 87 ? -3.290 -23.638 -3.981 1.00 13.15 398 SER A CA 1
ATOM 487 C C . SER A 1 87 ? -2.446 -23.425 -5.254 1.00 14.62 398 SER A C 1
ATOM 488 O O . SER A 1 87 ? -2.521 -24.240 -6.170 1.00 12.63 398 SER A O 1
ATOM 491 N N . ARG A 1 88 ? -1.678 -22.322 -5.330 1.00 14.05 399 ARG A N 1
ATOM 492 C CA . ARG A 1 88 ? -0.873 -22.026 -6.524 1.00 14.74 399 ARG A CA 1
ATOM 493 C C . ARG A 1 88 ? 0.374 -22.928 -6.597 1.00 14.05 399 ARG A C 1
ATOM 494 O O . ARG A 1 88 ? 0.866 -23.404 -5.592 1.00 13.59 399 ARG A O 1
ATOM 502 N N . ARG A 1 89 ? 0.850 -23.082 -7.784 1.00 20.00 400 ARG A N 1
ATOM 503 C CA . ARG A 1 89 ? 2.081 -23.829 -8.014 1.00 20.00 400 ARG A CA 1
ATOM 504 C C . ARG A 1 89 ? 3.305 -22.932 -7.872 1.00 20.00 400 ARG A C 1
ATOM 505 O O . ARG A 1 89 ? 3.332 -21.864 -8.341 1.00 16.14 400 ARG A O 1
ATOM 507 N N . ASN A 1 90 ? 4.378 -23.514 -7.322 1.00 13.55 401 ASN A N 1
ATOM 508 C CA . ASN A 1 90 ? 5.704 -22.838 -7.251 1.00 12.17 401 ASN A CA 1
ATOM 509 C C . ASN A 1 90 ? 5.634 -21.580 -6.374 1.00 10.55 401 ASN A C 1
ATOM 510 O O . ASN A 1 90 ? 5.704 -20.419 -6.888 1.00 11.21 401 ASN A O 1
ATOM 515 N N . VAL A 1 91 ? 5.477 -21.796 -5.074 1.00 10.00 402 VAL A N 1
ATOM 516 C CA . VAL A 1 91 ? 5.265 -20.686 -4.131 1.00 9.58 402 VAL A CA 1
ATOM 517 C C . VAL A 1 91 ? 6.404 -20.703 -3.100 1.00 10.18 402 VAL A C 1
ATOM 518 O O . VAL A 1 91 ? 6.750 -21.759 -2.598 1.00 10.02 402 VAL A O 1
ATOM 522 N N . LEU A 1 92 ? 6.946 -19.515 -2.810 1.00 9.98 403 LEU A N 1
ATOM 523 C CA . LEU A 1 92 ? 7.913 -19.311 -1.733 1.00 10.16 403 LEU A CA 1
ATOM 524 C C . LEU A 1 92 ? 7.264 -18.439 -0.658 1.00 9.78 403 LEU A C 1
ATOM 525 O O . LEU A 1 92 ? 6.444 -17.579 -0.974 1.00 10.15 403 LEU A O 1
ATOM 530 N N . HIS A 1 93 ? 7.656 -18.671 0.593 1.00 9.74 404 HIS A N 1
ATOM 531 C CA . HIS A 1 93 ? 7.096 -17.944 1.765 1.00 9.58 404 HIS A CA 1
ATOM 532 C C . HIS A 1 93 ? 8.280 -17.245 2.410 1.00 10.05 404 HIS A C 1
ATOM 533 O O . HIS A 1 93 ? 9.315 -17.891 2.675 1.00 9.34 404 HIS A O 1
ATOM 540 N N . ILE A 1 94 ? 8.118 -15.950 2.708 1.00 8.59 405 ILE A N 1
ATOM 541 C CA . ILE A 1 94 ? 9.143 -15.225 3.477 1.00 9.17 405 ILE A CA 1
ATOM 542 C C . ILE A 1 94 ? 8.504 -14.578 4.684 1.00 9.73 405 ILE A C 1
ATOM 543 O O . ILE A 1 94 ? 7.413 -13.988 4.580 1.00 9.54 405 ILE A O 1
ATOM 548 N N . ARG A 1 95 ? 9.154 -14.729 5.826 1.00 9.72 406 ARG A N 1
ATOM 549 C CA . ARG A 1 95 ? 8.657 -14.066 7.045 1.00 10.59 406 ARG A CA 1
ATOM 550 C C . ARG A 1 95 ? 9.792 -13.270 7.599 1.00 12.34 406 ARG A C 1
ATOM 551 O O . ARG A 1 95 ? 10.835 -13.870 7.930 1.00 11.98 406 ARG A O 1
ATOM 559 N N . THR A 1 96 ? 9.570 -11.960 7.781 1.00 13.68 407 THR A N 1
ATOM 560 C CA . THR A 1 96 ? 10.659 -11.039 8.191 1.00 15.33 407 THR A CA 1
ATOM 561 C C . THR A 1 96 ? 10.653 -10.860 9.722 1.00 17.19 407 THR A C 1
ATOM 562 O O . THR A 1 96 ? 9.661 -11.180 10.389 1.00 16.00 407 THR A O 1
ATOM 566 N N . ILE A 1 97 ? 11.773 -10.387 10.267 1.00 17.71 408 ILE A N 1
ATOM 567 C CA . ILE A 1 97 ? 11.921 -10.190 11.714 1.00 20.25 408 ILE A CA 1
ATOM 568 C C . ILE A 1 97 ? 10.788 -9.315 12.346 1.00 20.02 408 ILE A C 1
ATOM 569 O O . ILE A 1 97 ? 10.269 -9.647 13.409 1.00 21.10 408 ILE A O 1
ATOM 574 N N . PRO A 1 98 ? 10.427 -8.194 11.707 1.00 19.79 409 PRO A N 1
ATOM 575 C CA . PRO A 1 98 ? 9.251 -7.453 12.204 1.00 19.16 409 PRO A CA 1
ATOM 576 C C . PRO A 1 98 ? 7.892 -8.175 12.094 1.00 18.09 409 PRO A C 1
ATOM 577 O O . PRO A 1 98 ? 6.868 -7.629 12.534 1.00 17.73 409 PRO A O 1
ATOM 581 N N . GLY A 1 99 ? 7.847 -9.349 11.469 1.00 16.49 410 GLY A N 1
ATOM 582 C CA . GLY A 1 99 ? 6.602 -10.113 11.397 1.00 16.50 410 GLY A CA 1
ATOM 583 C C . GLY A 1 99 ? 5.781 -10.014 10.117 1.00 16.27 410 GLY A C 1
ATOM 584 O O . GLY A 1 99 ? 4.639 -10.487 10.066 1.00 16.84 410 GLY A O 1
ATOM 585 N N . HIS A 1 100 ? 6.356 -9.421 9.080 1.00 14.93 411 HIS A N 1
ATOM 586 C CA . HIS A 1 100 ? 5.643 -9.298 7.818 1.00 16.61 411 HIS A CA 1
ATOM 587 C C . HIS A 1 100 ? 5.865 -10.585 7.060 1.00 14.90 411 HIS A C 1
ATOM 588 O O . HIS A 1 100 ? 6.975 -11.155 7.086 1.00 15.91 411 HIS A O 1
ATOM 595 N N . GLU A 1 101 ? 4.832 -11.053 6.377 1.00 14.17 412 GLU A N 1
ATOM 596 C CA . GLU A 1 101 ? 4.969 -12.339 5.682 1.00 12.90 412 GLU A CA 1
ATOM 597 C C . GLU A 1 101 ? 4.340 -12.187 4.312 1.00 12.40 412 GLU A C 1
ATOM 598 O O . GLU A 1 101 ? 3.308 -11.513 4.142 1.00 13.21 412 GLU A O 1
ATOM 604 N N . PHE A 1 102 ? 4.957 -12.826 3.340 1.00 11.12 413 PHE A N 1
ATOM 605 C CA A PHE A 1 102 ? 4.647 -12.631 1.922 0.50 11.15 413 PHE A CA 1
ATOM 606 C CA B PHE A 1 102 ? 4.351 -12.769 2.043 0.50 9.70 413 PHE A CA 1
ATOM 607 C C . PHE A 1 102 ? 4.751 -14.005 1.261 1.00 10.26 413 PHE A C 1
ATOM 608 O O . PHE A 1 102 ? 5.625 -14.804 1.667 1.00 10.12 413 PHE A O 1
ATOM 623 N N . LEU A 1 103 ? 4.004 -14.227 0.192 1.00 9.64 414 LEU A N 1
ATOM 624 C CA . LEU A 1 103 ? 4.274 -15.330 -0.717 1.00 8.77 414 LEU A CA 1
ATOM 625 C C . LEU A 1 103 ? 4.706 -14.777 -2.079 1.00 9.06 414 LEU A C 1
ATOM 626 O O . LEU A 1 103 ? 4.142 -13.775 -2.531 1.00 8.97 414 LEU A O 1
ATOM 631 N N . LEU A 1 104 ? 5.654 -15.458 -2.738 1.00 9.22 415 LEU A N 1
ATOM 632 C CA . LEU A 1 104 ? 6.078 -15.154 -4.124 1.00 9.76 415 LEU A CA 1
ATOM 633 C C . LEU A 1 104 ? 5.734 -16.370 -4.967 1.00 10.21 415 LEU A C 1
ATOM 634 O O . LEU A 1 104 ? 5.818 -17.506 -4.488 1.00 10.44 415 LEU A O 1
ATOM 639 N N . GLN A 1 105 ? 5.340 -16.145 -6.210 1.00 9.44 416 GLN A N 1
ATOM 640 C CA . GLN A 1 105 ? 4.882 -17.291 -7.024 1.00 10.39 416 GLN A CA 1
ATOM 641 C C . GLN A 1 105 ? 5.199 -17.020 -8.510 1.00 10.25 416 GLN A C 1
ATOM 642 O O . GLN A 1 105 ? 5.173 -15.862 -8.971 1.00 10.69 416 GLN A O 1
ATOM 648 N N . SER A 1 106 ? 5.508 -18.017 -9.296 1.00 20.00 417 SER A N 1
ATOM 649 C CA . SER A 1 106 ? 5.588 -17.914 -10.748 1.00 20.00 417 SER A CA 1
ATOM 650 C C . SER A 1 106 ? 5.089 -19.190 -11.420 1.00 20.00 417 SER A C 1
ATOM 651 O O . SER A 1 106 ? 5.278 -20.230 -10.783 1.00 14.36 417 SER A O 1
ATOM 654 N N . ASP A 1 107 ? 4.488 -19.071 -12.524 1.00 16.68 418 ASP A N 1
ATOM 655 C CA . ASP A 1 107 ? 4.082 -20.248 -13.278 1.00 18.37 418 ASP A CA 1
ATOM 656 C C . ASP A 1 107 ? 5.270 -20.957 -13.899 1.00 19.24 418 ASP A C 1
ATOM 657 O O . ASP A 1 107 ? 5.123 -22.031 -14.466 1.00 21.01 418 ASP A O 1
ATOM 662 N N . HIS A 1 108 ? 6.454 -20.356 -13.796 1.00 19.19 419 HIS A N 1
ATOM 663 C CA . HIS A 1 108 ? 7.662 -20.875 -14.444 1.00 21.38 419 HIS A CA 1
ATOM 664 C C . HIS A 1 108 ? 8.600 -21.408 -13.390 1.00 21.58 419 HIS A C 1
ATOM 665 O O . HIS A 1 108 ? 9.283 -20.651 -12.709 1.00 21.61 419 HIS A O 1
ATOM 672 N N . GLU A 1 109 ? 8.572 -22.731 -13.239 1.00 21.85 420 GLU A N 1
ATOM 673 C CA . GLU A 1 109 ? 9.197 -23.416 -12.118 1.00 22.89 420 GLU A CA 1
ATOM 674 C C . GLU A 1 109 ? 10.702 -23.152 -12.104 1.00 22.56 420 GLU A C 1
ATOM 675 O O . GLU A 1 109 ? 11.267 -22.942 -11.051 1.00 21.33 420 GLU A O 1
ATOM 681 N N . THR A 1 110 ? 11.340 -23.094 -13.277 1.00 22.66 421 THR A N 1
ATOM 682 C CA . THR A 1 110 ? 12.796 -22.863 -13.308 1.00 23.44 421 THR A CA 1
ATOM 683 C C . THR A 1 110 ? 13.184 -21.449 -12.865 1.00 22.33 421 THR A C 1
ATOM 684 O O . THR A 1 110 ? 14.226 -21.251 -12.249 1.00 21.80 421 THR A O 1
ATOM 688 N N . GLU A 1 111 ? 12.339 -20.483 -13.166 1.00 21.02 422 GLU A N 1
ATOM 689 C CA . GLU A 1 111 ? 12.624 -19.131 -12.741 1.00 21.23 422 GLU A CA 1
ATOM 690 C C . GLU A 1 111 ? 12.297 -18.957 -11.254 1.00 19.92 422 GLU A C 1
ATOM 691 O O . GLU A 1 111 ? 13.025 -18.253 -10.542 1.00 17.14 422 GLU A O 1
ATOM 697 N N . LEU A 1 112 ? 11.263 -19.661 -10.782 1.00 17.79 423 LEU A N 1
ATOM 698 C CA . LEU A 1 112 ? 10.963 -19.682 -9.343 1.00 16.64 423 LEU A CA 1
ATOM 699 C C . LEU A 1 112 ? 12.129 -20.322 -8.580 1.00 16.16 423 LEU A C 1
ATOM 700 O O . LEU A 1 112 ? 12.580 -19.797 -7.538 1.00 13.90 423 LEU A O 1
ATOM 705 N N . ARG A 1 113 ? 12.656 -21.446 -9.097 1.00 14.75 424 ARG A N 1
ATOM 706 C CA . ARG A 1 113 ? 13.832 -22.050 -8.443 1.00 16.37 424 ARG A CA 1
ATOM 707 C C . ARG A 1 113 ? 15.057 -21.089 -8.432 1.00 15.07 424 ARG A C 1
ATOM 708 O O . ARG A 1 113 ? 15.810 -21.013 -7.425 1.00 14.76 424 ARG A O 1
ATOM 716 N N . ALA A 1 114 ? 15.220 -20.318 -9.509 1.00 14.75 425 ALA A N 1
ATOM 717 C CA . ALA A 1 114 ? 16.355 -19.389 -9.615 1.00 13.90 425 ALA A CA 1
ATOM 718 C C . ALA A 1 114 ? 16.179 -18.324 -8.527 1.00 13.29 425 ALA A C 1
ATOM 719 O O . ALA A 1 114 ? 17.150 -17.943 -7.829 1.00 13.09 425 ALA A O 1
ATOM 721 N N . TRP A 1 115 ? 14.936 -17.853 -8.373 1.00 11.96 426 TRP A N 1
ATOM 722 C CA . TRP A 1 115 ? 14.660 -16.873 -7.309 1.00 11.82 426 TRP A CA 1
ATOM 723 C C . TRP A 1 115 ? 14.945 -17.462 -5.930 1.00 11.23 426 TRP A C 1
ATOM 724 O O . TRP A 1 115 ? 15.481 -16.780 -5.066 1.00 9.87 426 TRP A O 1
ATOM 735 N N . HIS A 1 116 ? 14.544 -18.721 -5.715 1.00 10.91 427 HIS A N 1
ATOM 736 C CA . HIS A 1 116 ? 14.702 -19.376 -4.430 1.00 11.85 427 HIS A CA 1
ATOM 737 C C . HIS A 1 116 ? 16.191 -19.408 -4.025 1.00 11.59 427 HIS A C 1
ATOM 738 O O . HIS A 1 116 ? 16.569 -19.051 -2.914 1.00 11.21 427 HIS A O 1
ATOM 745 N N . ARG A 1 117 ? 17.029 -19.777 -4.982 1.00 11.95 428 ARG A N 1
ATOM 746 C CA . ARG A 1 117 ? 18.472 -19.862 -4.767 1.00 12.85 428 ARG A CA 1
ATOM 747 C C . ARG A 1 117 ? 19.091 -18.498 -4.531 1.00 11.91 428 ARG A C 1
ATOM 748 O O . ARG A 1 117 ? 19.970 -18.379 -3.698 1.00 11.30 428 ARG A O 1
ATOM 756 N N . ALA A 1 118 ? 18.613 -17.483 -5.241 1.00 11.74 429 ALA A N 1
ATOM 757 C CA . ALA A 1 118 ? 19.161 -16.134 -5.107 1.00 12.28 429 ALA A CA 1
ATOM 758 C C . ALA A 1 118 ? 18.776 -15.585 -3.714 1.00 12.13 429 ALA A C 1
ATOM 759 O O . ALA A 1 118 ? 19.584 -14.962 -3.022 1.00 11.54 429 ALA A O 1
ATOM 761 N N . LEU A 1 119 ? 17.517 -15.798 -3.341 1.00 10.87 430 LEU A N 1
ATOM 762 C CA . LEU A 1 11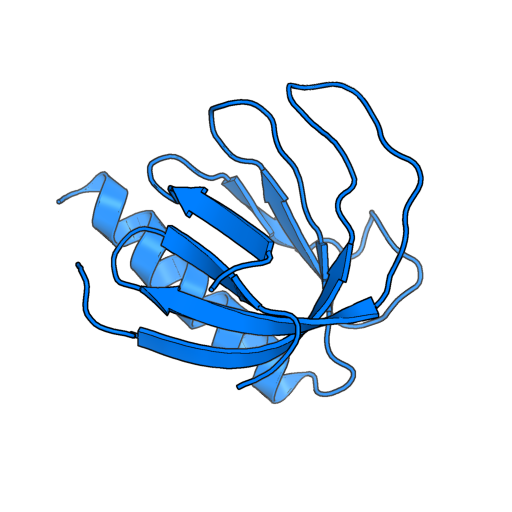9 ? 17.033 -15.351 -2.033 1.00 10.19 430 LEU A CA 1
ATOM 763 C C . LEU A 1 119 ? 17.767 -16.058 -0.913 1.00 11.02 430 LEU A C 1
ATOM 764 O O . LEU A 1 119 ? 18.191 -15.417 0.049 1.00 11.29 430 LEU A O 1
ATOM 769 N N . ARG A 1 120 ? 17.965 -17.373 -1.044 1.00 10.75 431 ARG A N 1
ATOM 770 C CA . ARG A 1 120 ? 18.777 -18.110 -0.061 1.00 12.10 431 ARG A CA 1
ATOM 771 C C . ARG A 1 120 ? 20.168 -17.511 0.113 1.00 12.29 431 ARG A C 1
ATOM 772 O O . ARG A 1 120 ? 20.656 -17.346 1.229 1.00 13.03 431 ARG A O 1
ATOM 780 N N . THR A 1 121 ? 20.791 -17.218 -1.014 1.00 12.38 432 THR A N 1
ATOM 781 C CA . THR A 1 121 ? 22.169 -16.678 -1.025 1.00 13.69 432 THR A CA 1
ATOM 782 C C . THR A 1 121 ? 22.246 -15.347 -0.292 1.00 13.08 432 THR A C 1
ATOM 783 O O . THR A 1 121 ? 23.146 -15.133 0.510 1.00 11.64 432 THR A O 1
ATOM 787 N N . VAL A 1 122 ? 21.306 -14.452 -0.576 1.00 13.04 433 VAL A N 1
ATOM 788 C CA . VAL A 1 122 ? 21.353 -13.105 0.030 1.00 13.97 433 VAL A CA 1
ATOM 789 C C . VAL A 1 122 ? 21.070 -13.238 1.545 1.00 13.87 433 VAL A C 1
ATOM 790 O O . VAL A 1 122 ? 21.768 -12.654 2.366 1.00 14.59 433 VAL A O 1
ATOM 794 N N . ILE A 1 123 ? 20.023 -13.988 1.913 1.00 13.34 434 ILE A N 1
ATOM 795 C CA . ILE A 1 123 ? 19.654 -14.205 3.323 1.00 12.98 434 ILE A CA 1
ATOM 796 C C . ILE A 1 123 ? 20.768 -14.851 4.163 1.00 14.50 434 ILE A C 1
ATOM 797 O O . ILE A 1 123 ? 21.146 -14.342 5.230 1.00 15.23 434 ILE A O 1
ATOM 802 N N . GLU A 1 124 ? 21.341 -15.942 3.653 1.00 14.19 435 GLU A N 1
ATOM 803 C CA . GLU A 1 124 ? 22.479 -16.540 4.332 1.00 16.38 435 GLU A CA 1
ATOM 804 C C . GLU A 1 124 ? 23.704 -15.623 4.424 1.00 14.92 435 GLU A C 1
ATOM 805 O O . GLU A 1 124 ? 24.399 -15.619 5.453 1.00 17.10 435 GLU A O 1
ATOM 811 N N . ARG A 1 125 ? 23.985 -14.855 3.381 1.00 15.48 436 ARG A N 1
ATOM 812 C CA . ARG A 1 125 ? 25.104 -13.917 3.429 1.00 16.38 436 ARG A CA 1
ATOM 813 C C . ARG A 1 125 ? 24.993 -12.923 4.588 1.00 18.25 436 ARG A C 1
ATOM 814 O O . ARG A 1 125 ? 26.002 -12.597 5.234 1.00 18.18 436 ARG A O 1
ATOM 822 N N . LEU A 1 126 ? 23.770 -12.414 4.821 1.00 17.90 437 LEU A N 1
ATOM 823 C CA . LEU A 1 126 ? 23.469 -11.529 5.954 1.00 19.61 437 LEU A CA 1
ATOM 824 C C . LEU A 1 126 ? 23.674 -12.182 7.329 1.00 21.10 437 LEU A C 1
ATOM 825 O O . LEU A 1 126 ? 23.771 -11.494 8.356 1.00 22.18 437 LEU A O 1
ATOM 830 N N . VAL A 1 127 ? 23.697 -13.511 7.357 1.00 22.27 438 VAL A N 1
ATOM 831 C CA . VAL A 1 127 ? 23.989 -14.240 8.590 1.00 24.24 438 VAL A CA 1
ATOM 832 C C . VAL A 1 127 ? 25.485 -14.144 8.924 1.00 25.58 438 VAL A C 1
ATOM 833 O O . VAL A 1 127 ? 25.855 -14.009 10.080 1.00 24.32 438 VAL A O 1
ATOM 837 N N . ARG A 1 128 ? 26.360 -14.189 7.927 1.00 27.70 439 ARG A N 1
ATOM 838 C CA . ARG A 1 128 ? 27.777 -14.073 8.285 1.00 29.33 439 ARG A CA 1
ATOM 839 C C . ARG A 1 128 ? 28.432 -12.706 8.052 1.00 30.30 439 ARG A C 1
ATOM 840 O O . ARG A 1 128 ? 29.421 -12.386 8.724 1.00 30.75 439 ARG A O 1
ATOM 848 N N . TRP A 1 129 ? 27.851 -11.892 7.160 1.00 30.77 440 TRP A N 1
ATOM 849 C CA . TRP A 1 129 ? 28.307 -10.512 6.885 1.00 31.81 440 TRP A CA 1
ATOM 850 C C . TRP A 1 129 ? 27.126 -9.529 6.805 1.00 33.00 440 TRP A C 1
ATOM 851 O O . TRP A 1 129 ? 26.443 -9.285 7.796 1.00 34.50 440 TRP A O 1
#

Solvent-accessible surface area: 6438 Å² total; per-residue (Å²): 91,157,121,88,82,58,50,14,104,4,37,21,1,55,27,8,100,51,63,59,97,75,232,82,128,54,26,95,2,58,0,16,0,16,13,46,16,2,15,0,62,84,129,131,271,58,113,44,67,13,81,0,115,40,10,38,37,46,66,0,170,139,58,21,126,92,65,37,1,0,23,2,114,2,130,86,16,47,36,7,0,0,3,5,110,118,105,98,62,10,102,42,5,10,150,22,0,121,61,1,18,83,96,19,112,133,208

Radius of gyration: 12.69 Å; Cα contacts (8 Å, |Δi|>4): 238; chains: 1; bounding box: 35×30×28 Å